Protein AF-A0A1F5B9C4-F1 (afdb_monomer_lite)

Structure (mmCIF, N/CA/C/O backbone):
data_AF-A0A1F5B9C4-F1
#
_entry.id   AF-A0A1F5B9C4-F1
#
loop_
_atom_site.group_PDB
_atom_site.id
_atom_site.type_symbol
_atom_site.label_atom_id
_atom_site.label_alt_id
_atom_site.label_comp_id
_atom_site.label_asym_id
_atom_site.label_entity_id
_atom_site.label_seq_id
_atom_site.pdbx_PDB_ins_code
_atom_site.Cartn_x
_atom_site.Cartn_y
_atom_site.Cartn_z
_atom_site.occupancy
_atom_site.B_iso_or_equiv
_atom_site.auth_seq_id
_atom_site.auth_comp_id
_atom_site.auth_asym_id
_atom_site.auth_atom_id
_atom_site.pdbx_PDB_model_num
ATOM 1 N N . MET A 1 1 ? -20.492 -10.999 38.932 1.00 61.81 1 MET A N 1
ATOM 2 C CA . MET A 1 1 ? -20.985 -9.651 39.288 1.00 61.81 1 MET A CA 1
ATOM 3 C C . MET A 1 1 ? -21.471 -8.993 38.011 1.00 61.81 1 MET A C 1
ATOM 5 O O . MET A 1 1 ? -20.747 -9.058 37.027 1.00 61.81 1 MET A O 1
ATOM 9 N N . ALA A 1 2 ? -22.691 -8.456 37.997 1.00 81.00 2 ALA A N 1
ATOM 10 C CA . ALA A 1 2 ? -23.170 -7.645 36.880 1.00 81.00 2 ALA A CA 1
ATOM 11 C C . ALA A 1 2 ? -22.576 -6.234 36.994 1.00 81.00 2 ALA A C 1
ATOM 13 O O . ALA A 1 2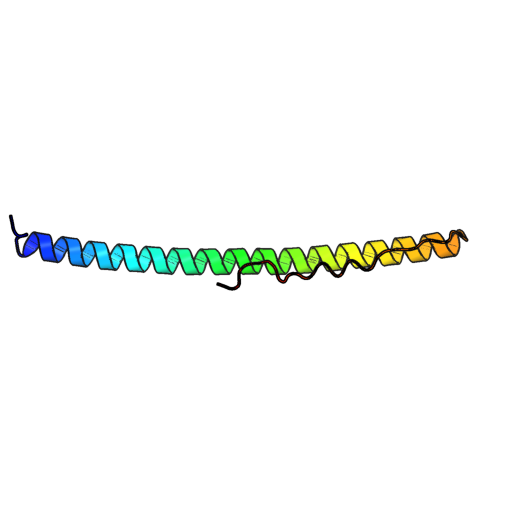 ? -22.339 -5.760 38.107 1.00 81.00 2 ALA A O 1
ATOM 14 N N . LEU A 1 3 ? -22.308 -5.595 35.856 1.00 83.19 3 LEU A N 1
ATOM 15 C CA . LEU A 1 3 ? -21.877 -4.199 35.821 1.00 83.19 3 LEU A CA 1
ATOM 16 C C . LEU A 1 3 ? -22.984 -3.305 36.388 1.00 83.19 3 LEU A C 1
ATOM 18 O O . LEU A 1 3 ? -24.167 -3.584 36.190 1.00 83.19 3 LEU A O 1
ATOM 22 N N . ASN A 1 4 ? -22.604 -2.235 37.084 1.00 93.38 4 ASN A N 1
ATOM 23 C CA . ASN A 1 4 ? -23.560 -1.187 37.430 1.00 93.38 4 ASN A CA 1
ATOM 24 C C . ASN A 1 4 ? -23.814 -0.265 36.220 1.00 93.38 4 ASN A C 1
ATOM 26 O O . ASN A 1 4 ? -23.095 -0.305 35.218 1.00 93.38 4 ASN A O 1
ATOM 30 N N . THR A 1 5 ? -24.842 0.573 36.313 1.00 89.75 5 THR A N 1
ATOM 31 C CA . THR A 1 5 ? -25.275 1.476 35.235 1.00 89.75 5 THR A CA 1
ATOM 32 C C . THR A 1 5 ? -24.174 2.427 34.760 1.00 89.75 5 THR A C 1
ATOM 34 O O . THR A 1 5 ? -24.036 2.646 33.557 1.00 89.75 5 THR A O 1
ATOM 37 N N . ASP A 1 6 ? -23.354 2.949 35.673 1.00 91.75 6 ASP A N 1
ATOM 38 C CA . ASP A 1 6 ? -22.270 3.879 35.333 1.00 91.75 6 ASP A CA 1
ATOM 39 C C . ASP A 1 6 ? -21.127 3.172 34.593 1.00 91.75 6 ASP A C 1
ATOM 41 O O . ASP A 1 6 ? -20.578 3.695 33.621 1.00 91.75 6 ASP A O 1
ATOM 45 N N . GLN A 1 7 ? -20.801 1.944 35.006 1.00 93.44 7 GLN A N 1
ATOM 46 C CA . GLN A 1 7 ? -19.836 1.091 34.320 1.00 93.44 7 GLN A CA 1
ATOM 47 C C . GLN A 1 7 ? -20.334 0.729 32.919 1.00 93.44 7 GLN A C 1
ATOM 49 O O . GLN A 1 7 ? -19.573 0.814 31.957 1.00 93.44 7 GLN A O 1
ATOM 54 N N . GLU A 1 8 ? -21.612 0.376 32.775 1.00 93.94 8 GLU A N 1
ATOM 55 C CA . GLU A 1 8 ? -22.202 0.075 31.471 1.00 93.94 8 GLU A CA 1
ATOM 56 C C . GLU A 1 8 ? -22.159 1.291 30.531 1.00 93.94 8 GLU A C 1
ATOM 58 O O . GLU A 1 8 ? -21.761 1.166 29.369 1.00 93.94 8 GLU A O 1
ATOM 63 N N . ALA A 1 9 ? -22.501 2.482 31.032 1.00 94.50 9 ALA A N 1
ATOM 64 C CA . ALA A 1 9 ? -22.428 3.723 30.266 1.00 94.50 9 ALA A CA 1
ATOM 65 C C . ALA A 1 9 ? -20.992 4.042 29.816 1.00 94.50 9 ALA A C 1
ATOM 67 O O . ALA A 1 9 ? -20.774 4.402 28.653 1.00 94.50 9 ALA A O 1
ATOM 68 N N . LEU A 1 10 ? -20.006 3.856 30.701 1.00 95.56 10 LEU A N 1
ATOM 69 C CA . LEU A 1 10 ? -18.593 4.036 30.377 1.00 95.56 10 LEU A CA 1
ATOM 70 C C . LEU A 1 10 ? -18.151 3.076 29.267 1.00 95.56 10 LEU A C 1
ATOM 72 O O . LEU A 1 10 ? -17.616 3.529 28.257 1.00 95.56 10 LEU A O 1
ATOM 76 N N . TYR A 1 11 ? -18.429 1.776 29.402 1.00 96.12 11 TYR A N 1
ATOM 77 C CA . TYR A 1 11 ? -18.050 0.791 28.387 1.00 96.12 11 TYR A CA 1
ATOM 78 C C . TYR A 1 11 ? -18.725 1.048 27.039 1.00 96.12 11 TYR A C 1
ATOM 80 O O . TYR A 1 11 ? -18.071 0.943 26.001 1.00 96.12 11 TYR A O 1
ATOM 88 N N . ARG A 1 12 ? -20.002 1.452 27.026 1.00 95.75 12 ARG A N 1
ATOM 89 C CA . ARG A 1 12 ? -20.702 1.842 25.790 1.00 95.75 12 ARG A CA 1
ATOM 90 C C . ARG A 1 12 ? -20.026 3.030 25.109 1.00 95.75 12 ARG A C 1
ATOM 92 O O . ARG A 1 12 ? -19.838 3.002 23.892 1.00 95.75 12 ARG A O 1
ATOM 99 N N . LYS A 1 13 ? -19.618 4.042 25.880 1.00 96.75 13 LYS A N 1
ATOM 100 C CA . LYS A 1 13 ? -18.880 5.200 25.361 1.00 96.75 13 LYS A CA 1
ATOM 101 C C . LYS A 1 13 ? -17.511 4.791 24.817 1.00 96.75 13 LYS A C 1
ATOM 103 O O . LYS A 1 13 ? -17.168 5.172 23.702 1.00 96.75 13 LYS A O 1
ATOM 108 N N . THR A 1 14 ? -16.763 3.967 25.551 1.00 96.81 14 THR A N 1
ATOM 109 C CA . THR A 1 14 ? -15.470 3.436 25.099 1.00 96.81 14 THR A CA 1
ATOM 110 C C . THR A 1 14 ? -15.618 2.642 23.802 1.00 96.81 14 THR A C 1
ATOM 112 O O . THR A 1 14 ? -14.855 2.863 22.869 1.00 96.81 14 THR A O 1
ATOM 115 N N . MET A 1 15 ? -16.633 1.780 23.687 1.00 97.25 15 MET A N 1
ATOM 116 C CA . MET A 1 15 ? -16.904 1.039 22.451 1.00 97.25 15 MET A CA 1
ATOM 117 C C . MET A 1 15 ? -17.197 1.960 21.264 1.00 97.25 15 MET A C 1
ATOM 119 O O . MET A 1 15 ? -16.731 1.694 20.158 1.00 97.25 15 MET A O 1
ATOM 123 N N . GLN A 1 16 ? -17.975 3.027 21.463 1.00 97.69 16 GLN A N 1
ATOM 124 C CA . GLN A 1 16 ? -18.241 4.000 20.401 1.00 97.69 16 GLN A CA 1
ATOM 125 C C . GLN A 1 16 ? -16.967 4.724 19.965 1.00 97.69 16 GLN A C 1
ATOM 127 O O . GLN A 1 16 ? -16.754 4.903 18.768 1.00 97.69 16 GLN A O 1
ATOM 132 N N . GLU A 1 17 ? -16.116 5.106 20.914 1.00 97.88 17 GLU A N 1
ATOM 133 C CA . GLU A 1 17 ? -14.862 5.793 20.618 1.00 97.88 17 GLU A CA 1
ATOM 134 C C . GLU A 1 17 ? -13.891 4.885 19.856 1.00 97.88 17 GLU A C 1
ATOM 136 O O . GLU A 1 17 ? -13.378 5.269 18.808 1.00 97.88 17 GLU A O 1
ATOM 141 N N . VAL A 1 18 ? -13.724 3.638 20.304 1.00 98.00 18 VAL A N 1
ATOM 142 C CA . VAL A 1 18 ? -12.891 2.643 19.612 1.00 98.00 18 VAL A CA 1
ATOM 143 C C . VAL A 1 18 ? -13.416 2.369 18.201 1.00 98.00 18 VAL A C 1
ATOM 145 O O . VAL A 1 18 ? -12.628 2.303 17.264 1.00 98.00 18 VAL A O 1
ATOM 148 N N . ARG A 1 19 ? -14.739 2.282 17.999 1.00 97.75 19 ARG A N 1
ATOM 149 C CA . ARG A 1 19 ? -15.323 2.136 16.651 1.00 97.75 19 ARG A CA 1
ATOM 150 C C . ARG A 1 19 ? -14.988 3.309 15.733 1.00 97.75 19 ARG A C 1
ATOM 152 O O . ARG A 1 19 ? -14.701 3.087 14.562 1.00 97.75 19 ARG A O 1
ATOM 159 N N . LYS A 1 20 ? -15.009 4.543 16.246 1.00 97.94 20 LYS A N 1
ATOM 160 C CA . LYS A 1 20 ? -14.601 5.722 15.467 1.00 97.94 20 LYS A CA 1
ATOM 161 C C . LYS A 1 20 ? -13.119 5.671 15.111 1.00 97.94 20 LYS A C 1
ATOM 163 O O . LYS A 1 20 ? -12.764 5.996 13.985 1.00 97.94 20 LYS A O 1
ATOM 168 N N . GLN A 1 21 ? -12.274 5.251 16.051 1.00 97.75 21 GLN A N 1
ATOM 169 C CA . GLN A 1 21 ? -10.837 5.107 15.813 1.00 97.75 21 GLN A CA 1
ATOM 170 C C . GLN A 1 21 ? -10.541 4.025 14.770 1.00 97.75 21 GLN A C 1
ATOM 172 O O . GLN A 1 21 ? -9.719 4.259 13.892 1.00 97.75 21 GLN A O 1
ATOM 177 N N . LEU A 1 22 ? -11.250 2.892 14.809 1.00 97.62 22 LEU A N 1
ATOM 178 C CA . LEU A 1 22 ? -11.147 1.849 13.783 1.00 97.62 22 LEU A CA 1
ATOM 179 C C . LEU A 1 22 ? -11.535 2.380 12.400 1.00 97.62 22 LEU A C 1
ATOM 181 O O . LEU A 1 22 ? -10.744 2.278 11.474 1.00 97.62 22 LEU A O 1
ATOM 185 N N . ALA A 1 23 ? -12.682 3.053 12.282 1.00 96.69 23 ALA A N 1
ATOM 186 C CA . ALA A 1 23 ? -13.101 3.636 11.006 1.00 96.69 23 ALA A CA 1
ATOM 187 C C . ALA A 1 23 ? -12.107 4.690 10.477 1.00 96.69 23 ALA A C 1
ATOM 189 O O . ALA A 1 23 ? -11.897 4.811 9.271 1.00 96.69 23 ALA A O 1
ATOM 190 N N . ALA A 1 24 ? -11.477 5.458 11.372 1.00 97.31 24 ALA A N 1
ATOM 191 C CA . ALA A 1 24 ? -10.435 6.406 10.994 1.00 97.31 24 ALA A CA 1
ATOM 192 C C . ALA A 1 24 ? -9.157 5.702 10.507 1.00 97.31 24 ALA A C 1
ATOM 194 O O . ALA A 1 24 ? -8.538 6.177 9.557 1.00 97.31 24 ALA A O 1
ATOM 195 N N . LEU A 1 25 ? -8.776 4.580 11.129 1.00 97.44 25 LEU A N 1
ATOM 196 C CA . LEU A 1 25 ? -7.656 3.752 10.680 1.00 97.44 25 LEU A CA 1
ATOM 197 C C . LEU A 1 25 ? -7.932 3.145 9.303 1.00 97.44 25 LEU A C 1
ATOM 199 O O . LEU A 1 25 ? -7.074 3.245 8.432 1.00 97.44 25 LEU A O 1
ATOM 203 N N . ASP A 1 26 ? -9.130 2.609 9.069 1.00 96.19 26 ASP A N 1
ATOM 204 C CA . ASP A 1 26 ? -9.515 2.057 7.763 1.00 96.19 26 ASP A CA 1
ATOM 205 C C . ASP A 1 26 ? -9.402 3.116 6.653 1.00 96.19 26 ASP A C 1
ATOM 207 O O . ASP A 1 26 ? -8.831 2.867 5.591 1.00 96.19 26 ASP A O 1
ATOM 211 N N . ALA A 1 27 ? -9.858 4.345 6.921 1.00 96.69 27 ALA A N 1
ATOM 212 C CA . ALA A 1 27 ? -9.731 5.454 5.977 1.00 96.69 27 ALA A CA 1
ATOM 213 C C . ALA A 1 27 ? -8.267 5.856 5.707 1.00 96.69 27 ALA A C 1
ATOM 215 O O . ALA A 1 27 ? -7.926 6.245 4.588 1.00 96.69 27 ALA A O 1
ATOM 216 N N . GLN A 1 28 ? -7.393 5.774 6.717 1.00 96.94 28 GLN A N 1
ATOM 217 C CA . GLN A 1 28 ? -5.958 6.014 6.540 1.00 96.94 28 GLN A CA 1
ATOM 218 C C . GLN A 1 28 ? -5.310 4.913 5.699 1.00 96.94 28 GLN A C 1
ATOM 220 O O . GLN A 1 28 ? -4.538 5.226 4.796 1.00 96.94 28 GLN A O 1
ATOM 225 N N . ILE A 1 29 ? -5.659 3.649 5.947 1.00 94.94 29 ILE A N 1
ATOM 226 C CA . ILE A 1 29 ? -5.163 2.506 5.174 1.00 94.94 29 ILE A CA 1
ATOM 227 C C . ILE A 1 29 ? -5.534 2.661 3.698 1.00 94.94 29 ILE A C 1
ATOM 229 O O . ILE A 1 29 ? -4.653 2.563 2.846 1.00 94.94 29 ILE A O 1
ATOM 233 N N . GLU A 1 30 ? -6.796 2.969 3.381 1.00 94.94 30 GLU A N 1
ATOM 234 C CA . GLU A 1 30 ? -7.215 3.122 1.980 1.00 94.94 30 GLU A CA 1
ATOM 235 C C . GLU A 1 30 ? -6.487 4.281 1.289 1.00 94.94 30 GLU A C 1
ATOM 237 O O . GLU A 1 30 ? -6.072 4.168 0.134 1.00 94.94 30 GLU A O 1
ATOM 242 N N . LYS A 1 31 ? -6.252 5.384 2.009 1.00 96.12 31 LYS A N 1
ATOM 243 C CA . LYS A 1 31 ? -5.471 6.508 1.485 1.00 96.12 31 LYS A CA 1
ATOM 244 C C . LYS A 1 31 ? -4.033 6.099 1.152 1.00 96.12 31 LYS A C 1
ATOM 246 O O . LYS A 1 31 ? -3.540 6.450 0.083 1.00 96.12 31 LYS A O 1
ATOM 251 N N . GLU A 1 32 ? -3.362 5.368 2.038 1.00 96.62 32 GLU A N 1
ATOM 252 C CA . GLU A 1 32 ? -1.997 4.892 1.785 1.00 96.62 32 GLU A CA 1
ATOM 253 C C . GLU A 1 32 ? -1.955 3.880 0.631 1.00 96.62 32 GLU A C 1
ATOM 255 O O . GLU A 1 32 ? -1.077 3.958 -0.229 1.00 96.62 32 GLU A O 1
ATOM 260 N N . LEU A 1 33 ? -2.941 2.979 0.537 1.00 94.62 33 LEU A N 1
ATOM 261 C CA . LEU A 1 33 ? -3.059 2.052 -0.592 1.00 94.62 33 LEU A CA 1
ATOM 262 C C . LEU A 1 33 ? -3.223 2.795 -1.920 1.00 94.62 33 LEU A C 1
ATOM 264 O O . LEU A 1 33 ? -2.610 2.408 -2.915 1.00 94.62 33 LEU A O 1
ATOM 268 N N . GLN A 1 34 ? -3.995 3.881 -1.939 1.00 94.12 34 GLN A N 1
ATOM 269 C CA . GLN A 1 34 ? -4.144 4.717 -3.125 1.00 94.12 34 GLN A CA 1
ATOM 270 C C . GLN A 1 34 ? -2.814 5.362 -3.547 1.00 94.12 34 GLN A C 1
ATOM 272 O O . GLN A 1 34 ? -2.454 5.301 -4.722 1.00 94.12 34 GLN A O 1
ATOM 277 N N . LEU A 1 35 ? -2.036 5.892 -2.597 1.00 94.88 35 LEU A N 1
ATOM 278 C CA . LEU A 1 35 ? -0.705 6.448 -2.879 1.00 94.88 35 LEU A CA 1
ATOM 279 C C . LEU A 1 35 ? 0.261 5.387 -3.421 1.00 94.88 35 LEU A C 1
ATOM 281 O O . LEU A 1 35 ? 1.038 5.653 -4.342 1.00 94.88 35 LEU A O 1
ATOM 285 N N . VAL A 1 36 ? 0.206 4.167 -2.879 1.00 95.62 36 VAL A N 1
ATOM 286 C CA . VAL A 1 36 ? 0.999 3.038 -3.380 1.00 95.62 36 VAL A CA 1
ATOM 287 C C . VAL A 1 36 ? 0.607 2.697 -4.817 1.00 95.62 36 VAL A C 1
ATOM 289 O O . VAL A 1 36 ? 1.495 2.550 -5.655 1.00 95.62 36 VAL A O 1
ATOM 292 N N . ARG A 1 37 ? -0.694 2.628 -5.131 1.00 90.62 37 ARG A N 1
ATOM 293 C CA . ARG A 1 37 ? -1.190 2.366 -6.495 1.00 90.62 37 ARG A CA 1
ATOM 294 C C . ARG A 1 37 ? -0.684 3.414 -7.489 1.00 90.62 37 ARG A C 1
ATOM 296 O O . ARG A 1 37 ? -0.170 3.051 -8.544 1.00 90.62 37 ARG A O 1
ATOM 303 N N . GLU A 1 38 ? -0.769 4.695 -7.138 1.00 93.75 38 GLU A N 1
ATOM 304 C CA . GLU A 1 38 ? -0.283 5.796 -7.982 1.00 93.75 38 GLU A CA 1
ATOM 305 C C . GLU A 1 38 ? 1.230 5.715 -8.213 1.00 93.75 38 GLU A C 1
ATOM 307 O O . GLU A 1 38 ? 1.703 5.831 -9.346 1.00 93.75 38 GLU A O 1
ATOM 312 N N . LYS A 1 39 ? 2.000 5.442 -7.155 1.00 94.94 39 LYS A N 1
ATOM 313 C CA . LYS A 1 39 ? 3.454 5.289 -7.255 1.00 94.94 39 LYS A CA 1
ATOM 314 C C . LYS A 1 39 ? 3.847 4.085 -8.111 1.00 94.94 39 LYS A C 1
ATOM 316 O O . LYS A 1 39 ? 4.788 4.185 -8.896 1.00 94.94 39 LYS A O 1
ATOM 321 N N . LEU A 1 40 ? 3.142 2.963 -7.975 1.00 93.56 40 LEU A N 1
ATOM 322 C CA . LEU A 1 40 ? 3.374 1.772 -8.792 1.00 93.56 40 LEU A CA 1
ATOM 323 C C . LEU A 1 40 ? 3.094 2.048 -10.271 1.00 93.56 40 LEU A C 1
ATOM 325 O O . LEU A 1 40 ? 3.929 1.706 -11.106 1.00 93.56 40 LEU A O 1
ATOM 329 N N . ALA A 1 41 ? 1.987 2.722 -10.589 1.00 88.81 41 ALA A N 1
ATOM 330 C CA . ALA A 1 41 ? 1.665 3.1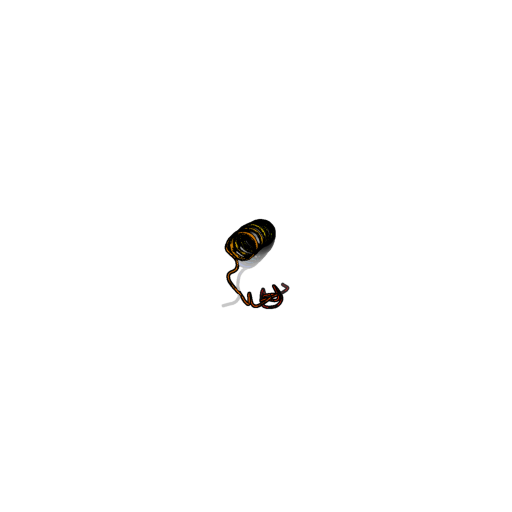01 -11.963 1.00 88.81 41 ALA A CA 1
ATOM 331 C C . ALA A 1 41 ? 2.764 3.985 -12.581 1.00 88.81 41 ALA A C 1
ATOM 333 O O . ALA A 1 41 ? 3.253 3.693 -13.673 1.00 88.81 41 ALA A O 1
ATOM 334 N N . ALA A 1 42 ? 3.228 5.002 -11.847 1.00 92.06 42 ALA A N 1
ATOM 335 C CA . ALA A 1 42 ? 4.314 5.871 -12.300 1.00 92.06 42 ALA A CA 1
ATOM 336 C C . ALA A 1 42 ? 5.631 5.101 -12.527 1.00 92.06 42 ALA A C 1
ATOM 338 O O . ALA A 1 42 ? 6.328 5.325 -13.517 1.00 92.06 42 ALA A O 1
ATOM 339 N N . LEU A 1 43 ? 5.978 4.166 -11.636 1.00 94.50 43 LEU A N 1
ATOM 340 C CA . LEU A 1 43 ? 7.176 3.334 -11.786 1.00 94.50 43 LEU A C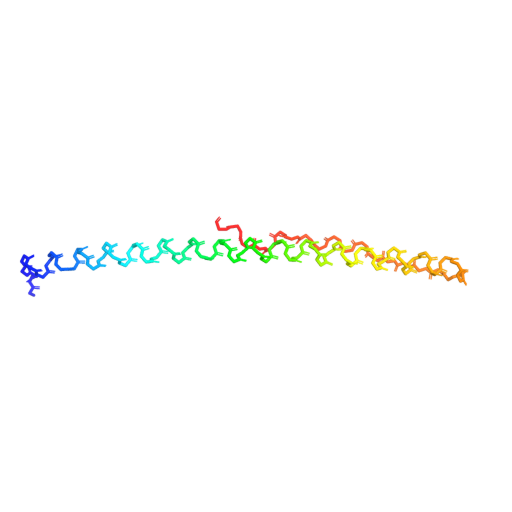A 1
ATOM 341 C C . LEU A 1 43 ? 7.080 2.391 -12.992 1.00 94.50 43 LEU A C 1
ATOM 343 O O . LEU A 1 43 ? 8.068 2.204 -13.702 1.00 94.50 43 LEU A O 1
ATOM 347 N N . GLN A 1 44 ? 5.905 1.818 -13.255 1.00 90.31 44 GLN A N 1
ATOM 348 C CA . GLN A 1 44 ? 5.686 0.972 -14.429 1.00 90.31 44 GLN A CA 1
ATOM 349 C C . GLN A 1 44 ? 5.789 1.768 -15.735 1.00 90.31 44 GLN A C 1
ATOM 351 O O . GLN A 1 44 ? 6.408 1.299 -16.692 1.00 90.31 44 GLN A O 1
ATOM 356 N N . GLU A 1 45 ? 5.265 2.993 -15.772 1.00 91.06 45 GLU A N 1
ATOM 357 C CA . GLU A 1 45 ? 5.415 3.888 -16.923 1.00 91.06 45 GLU A CA 1
ATOM 358 C C . GLU A 1 45 ? 6.889 4.246 -17.180 1.00 91.06 45 GLU A C 1
AT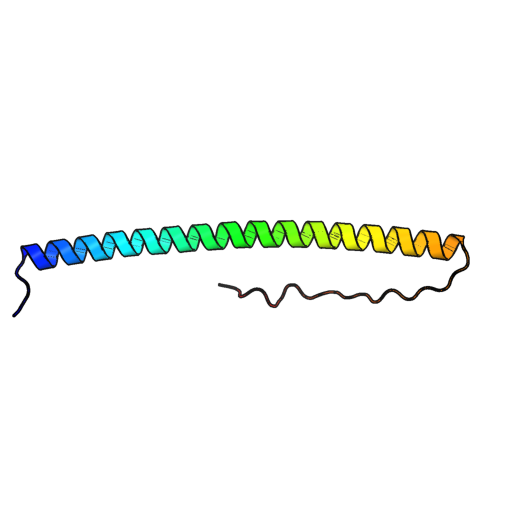OM 360 O O . GLU A 1 45 ? 7.367 4.194 -18.321 1.00 91.06 45 GLU A O 1
ATOM 365 N N . GLN A 1 46 ? 7.654 4.523 -16.120 1.00 93.81 46 GLN A N 1
ATOM 366 C CA . GLN A 1 46 ? 9.100 4.738 -16.225 1.00 93.81 46 GLN A CA 1
ATOM 367 C C . GLN A 1 46 ? 9.824 3.486 -16.734 1.00 93.81 46 GLN A C 1
ATOM 369 O O . GLN A 1 46 ? 10.632 3.584 -17.659 1.00 93.81 46 GLN A O 1
ATOM 374 N N . LYS A 1 47 ? 9.505 2.298 -16.195 1.00 91.69 47 LYS A N 1
ATOM 375 C CA . LYS A 1 47 ? 10.058 1.008 -16.656 1.00 91.69 47 LYS A CA 1
ATOM 376 C C . LYS A 1 47 ? 9.803 0.821 -18.153 1.00 91.69 47 LYS A C 1
ATOM 378 O O . LYS A 1 47 ? 10.734 0.505 -18.891 1.00 91.69 47 LYS A O 1
ATOM 383 N N . LYS A 1 48 ? 8.576 1.081 -18.618 1.00 90.69 48 LYS A N 1
ATOM 384 C CA . LYS A 1 48 ? 8.209 1.022 -20.041 1.00 90.69 48 LYS A CA 1
ATOM 385 C C . LYS A 1 48 ? 9.028 1.998 -20.886 1.00 90.69 48 LYS A C 1
ATOM 387 O O . LYS A 1 48 ? 9.538 1.616 -21.934 1.00 90.69 48 LYS A O 1
ATOM 392 N N . THR A 1 49 ? 9.199 3.231 -20.418 1.00 93.25 49 THR A N 1
ATOM 393 C CA . THR A 1 49 ? 10.012 4.239 -21.114 1.00 93.25 49 THR A CA 1
ATOM 394 C C . THR A 1 49 ? 11.456 3.767 -21.284 1.00 93.25 49 THR A C 1
ATOM 396 O O . THR A 1 49 ? 12.003 3.843 -22.383 1.00 93.25 49 THR A O 1
ATOM 399 N N . TYR A 1 50 ? 12.063 3.208 -20.234 1.00 93.88 50 TYR A N 1
ATOM 400 C CA . TYR A 1 50 ? 13.418 2.663 -20.327 1.00 93.88 50 TYR A CA 1
ATOM 401 C C . TYR A 1 50 ? 13.512 1.460 -21.267 1.00 93.88 50 TYR A C 1
ATOM 403 O O . TYR A 1 50 ? 14.470 1.388 -22.034 1.00 93.88 50 TYR A O 1
ATOM 411 N N . LYS A 1 51 ? 12.519 0.558 -21.267 1.00 91.00 51 LYS A N 1
ATOM 412 C CA . LYS A 1 51 ? 12.456 -0.552 -22.234 1.00 91.00 51 LYS A CA 1
ATOM 413 C C . LYS A 1 51 ? 12.465 -0.038 -23.677 1.00 91.00 51 LYS A C 1
ATOM 415 O O . LYS A 1 51 ? 13.281 -0.493 -24.469 1.00 91.00 51 LYS A O 1
ATOM 420 N N . LEU A 1 52 ? 11.652 0.973 -23.994 1.00 91.06 52 LEU A N 1
ATOM 421 C CA . LEU A 1 52 ? 11.612 1.572 -25.336 1.00 91.06 52 LEU A CA 1
ATOM 422 C C . LEU A 1 52 ? 12.955 2.194 -25.746 1.00 91.06 52 LEU A C 1
ATOM 424 O O . LEU A 1 52 ? 13.402 2.014 -26.879 1.00 91.06 52 LEU A O 1
ATOM 428 N N . VAL A 1 53 ? 13.614 2.913 -24.831 1.00 94.50 53 VAL A N 1
ATOM 429 C CA . VAL A 1 53 ? 14.950 3.484 -25.079 1.00 94.50 53 VAL A CA 1
ATOM 430 C C . VAL A 1 53 ? 15.971 2.378 -25.335 1.00 94.50 53 VAL A C 1
ATOM 432 O O . VAL A 1 53 ? 16.768 2.475 -26.271 1.00 94.50 53 VAL A O 1
ATOM 435 N N . LEU A 1 54 ? 15.936 1.320 -24.526 1.00 91.69 54 LEU A N 1
ATOM 436 C CA . LEU A 1 54 ? 16.828 0.178 -24.657 1.00 91.69 54 LEU A CA 1
ATOM 437 C C . LEU A 1 54 ? 16.630 -0.527 -26.007 1.00 91.69 54 LEU A C 1
ATOM 439 O O . LEU A 1 54 ? 17.602 -0.712 -26.735 1.00 91.69 54 LEU A O 1
ATOM 443 N N . GLU A 1 55 ? 15.388 -0.834 -26.386 1.00 91.44 55 GLU A N 1
ATOM 444 C CA . GLU A 1 55 ? 15.057 -1.430 -27.686 1.00 91.44 55 GLU A CA 1
ATOM 445 C C . GLU A 1 55 ? 15.497 -0.556 -28.860 1.00 91.44 55 GLU A C 1
ATOM 447 O O . GLU A 1 55 ? 16.083 -1.051 -29.823 1.00 91.44 55 GLU A O 1
ATOM 452 N N . GLY A 1 56 ? 15.223 0.750 -28.797 1.00 91.56 56 GLY A N 1
ATOM 453 C CA . GLY A 1 56 ? 15.634 1.689 -29.837 1.00 91.56 56 GLY A CA 1
ATOM 454 C C . GLY A 1 56 ? 17.153 1.722 -29.997 1.00 91.56 56 GLY A C 1
ATOM 455 O O . GLY A 1 56 ? 17.661 1.691 -31.117 1.00 91.56 56 GLY A O 1
ATOM 456 N N . THR A 1 57 ? 17.883 1.710 -28.881 1.00 95.06 57 THR A N 1
ATOM 457 C CA . THR A 1 57 ? 19.351 1.700 -28.880 1.00 95.06 57 THR A CA 1
ATOM 458 C C . THR A 1 57 ? 19.906 0.383 -29.424 1.00 95.06 57 THR A C 1
ATOM 460 O O . THR A 1 57 ? 20.812 0.402 -30.253 1.00 95.06 57 THR A O 1
ATOM 463 N N . ALA A 1 58 ? 19.337 -0.759 -29.025 1.00 93.94 58 ALA A N 1
ATOM 464 C CA . ALA A 1 58 ? 19.728 -2.074 -29.530 1.00 93.94 58 ALA A CA 1
ATOM 465 C C . ALA A 1 58 ? 19.538 -2.178 -31.052 1.00 93.94 58 ALA A C 1
ATOM 467 O O . ALA A 1 58 ? 20.459 -2.587 -31.760 1.00 93.94 58 ALA A O 1
ATOM 468 N N . LYS A 1 59 ? 18.398 -1.696 -31.571 1.00 91.62 59 LYS A N 1
ATOM 469 C CA . LYS A 1 59 ? 18.118 -1.633 -33.015 1.00 91.62 59 LYS A CA 1
ATOM 470 C C . LYS A 1 59 ? 19.143 -0.787 -33.772 1.00 91.62 59 LYS A C 1
ATOM 472 O O . LYS A 1 59 ? 19.604 -1.205 -34.829 1.00 91.62 59 LYS A O 1
ATOM 477 N N . LEU A 1 60 ? 19.535 0.372 -33.233 1.00 93.94 60 LEU A N 1
ATOM 478 C CA . LEU A 1 60 ? 20.567 1.225 -33.843 1.00 93.94 60 LEU A CA 1
ATOM 479 C C . LEU A 1 60 ? 21.952 0.562 -33.870 1.00 93.94 60 LEU A C 1
ATOM 481 O O . LEU A 1 60 ? 22.741 0.837 -34.771 1.00 93.94 60 LEU A O 1
ATOM 485 N N . LEU A 1 61 ? 22.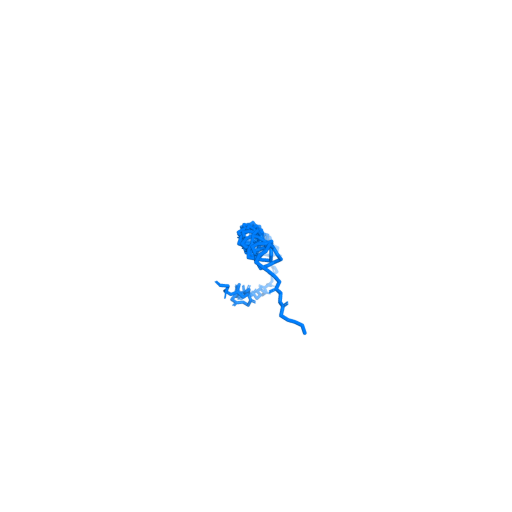240 -0.311 -32.903 1.00 95.00 61 LEU A N 1
ATOM 486 C CA . LEU A 1 61 ? 23.491 -1.068 -32.821 1.00 95.00 61 LEU A CA 1
ATOM 487 C C . LEU A 1 61 ? 23.458 -2.392 -33.604 1.00 95.00 61 LEU A C 1
ATOM 489 O O . LEU A 1 61 ? 24.476 -3.077 -33.663 1.00 95.00 61 LEU A O 1
ATOM 493 N N . GLY A 1 62 ? 22.319 -2.759 -34.201 1.00 94.00 62 GLY A N 1
ATOM 494 C CA . GLY A 1 62 ? 22.150 -4.034 -34.902 1.00 94.00 62 GLY A CA 1
ATOM 495 C C . GLY A 1 62 ? 22.127 -5.252 -33.973 1.00 94.00 62 GLY A C 1
ATOM 496 O O . GLY A 1 62 ? 22.467 -6.350 -34.404 1.00 94.00 62 GLY A O 1
ATOM 497 N N . LEU A 1 63 ? 21.765 -5.060 -32.701 1.00 93.56 63 LEU A N 1
ATOM 498 C CA . LEU A 1 63 ? 21.634 -6.132 -31.716 1.00 93.56 63 LEU A CA 1
ATOM 499 C C . LEU A 1 63 ? 20.190 -6.652 -31.704 1.00 93.56 63 LEU A C 1
ATOM 501 O O . LEU A 1 63 ? 19.249 -5.867 -31.572 1.00 93.56 63 LEU A O 1
ATOM 505 N N . GLU A 1 64 ? 20.015 -7.970 -31.808 1.00 78.69 64 GLU A N 1
ATOM 506 C CA . GLU A 1 64 ? 18.729 -8.616 -31.534 1.00 78.69 64 GLU A CA 1
ATOM 507 C C . GLU A 1 64 ? 18.494 -8.678 -30.025 1.00 78.69 64 GLU A C 1
ATOM 509 O O . GLU A 1 64 ? 19.379 -9.056 -29.254 1.00 78.69 64 GLU A O 1
ATOM 514 N N . MET A 1 65 ? 17.301 -8.271 -29.600 1.00 74.25 65 MET A N 1
ATOM 515 C CA . MET A 1 65 ? 16.938 -8.203 -28.193 1.00 74.25 65 MET A CA 1
ATOM 516 C C . MET A 1 65 ? 15.470 -8.605 -28.037 1.00 74.25 65 MET A C 1
ATOM 518 O O . MET A 1 65 ? 14.598 -7.999 -28.660 1.00 74.25 65 MET A O 1
ATOM 522 N N . GLU A 1 66 ? 15.205 -9.604 -27.200 1.00 66.94 66 GLU A N 1
ATOM 523 C CA . GLU A 1 66 ? 13.855 -9.968 -26.768 1.00 66.94 66 GLU A CA 1
ATOM 524 C C . GLU A 1 66 ? 13.623 -9.376 -25.376 1.00 66.94 66 GLU A C 1
ATOM 526 O O . GLU A 1 66 ? 14.313 -9.727 -24.418 1.00 66.94 66 GLU A O 1
ATOM 531 N N . LEU A 1 67 ? 12.682 -8.437 -25.260 1.00 68.06 67 LEU A N 1
ATOM 532 C CA . LEU A 1 67 ? 12.166 -8.016 -23.962 1.00 68.06 67 LEU A CA 1
ATOM 533 C C . LEU A 1 67 ? 10.857 -8.749 -23.713 1.00 68.06 67 LEU A C 1
ATOM 535 O O . LEU A 1 67 ? 9.924 -8.638 -24.502 1.00 68.06 67 LEU A O 1
ATOM 539 N N . GLU A 1 68 ? 10.776 -9.467 -22.597 1.00 62.91 68 GLU A N 1
ATOM 540 C CA . GLU A 1 68 ? 9.501 -10.002 -22.138 1.00 62.91 68 GLU A CA 1
ATOM 541 C C . GLU A 1 68 ? 8.584 -8.846 -21.715 1.00 62.91 68 GLU A C 1
ATOM 543 O O . GLU A 1 68 ? 8.940 -7.987 -20.888 1.00 62.91 68 GLU A O 1
ATOM 548 N N . ASP A 1 69 ? 7.378 -8.830 -22.278 1.00 58.34 69 ASP A N 1
ATOM 549 C CA . ASP A 1 69 ? 6.259 -8.038 -21.782 1.00 58.34 69 ASP A CA 1
ATOM 550 C C . ASP A 1 69 ? 5.713 -8.700 -20.518 1.00 58.34 69 ASP A C 1
ATOM 552 O O . ASP A 1 69 ? 4.675 -9.357 -20.506 1.00 58.34 69 ASP A O 1
ATOM 556 N N . GLU A 1 70 ? 6.428 -8.523 -19.412 1.00 57.09 70 GLU A N 1
ATOM 557 C CA . GLU A 1 70 ? 5.835 -8.731 -18.099 1.00 57.09 70 GLU A CA 1
ATOM 558 C C . GLU A 1 70 ? 4.820 -7.609 -17.843 1.00 57.09 70 GLU A C 1
ATOM 560 O O . GLU A 1 70 ? 5.120 -6.591 -17.210 1.00 57.09 70 GLU A O 1
ATOM 565 N N . GLU A 1 71 ? 3.597 -7.782 -18.348 1.00 53.75 71 GLU A N 1
ATOM 566 C CA . GLU A 1 71 ? 2.417 -7.198 -17.716 1.00 53.75 71 GLU A CA 1
ATOM 567 C C . GLU A 1 71 ? 2.266 -7.867 -16.343 1.00 53.75 71 GLU A C 1
ATOM 569 O O . GLU A 1 71 ? 1.478 -8.797 -16.159 1.00 53.75 71 GLU A O 1
ATOM 574 N N . GLU A 1 72 ? 3.066 -7.434 -15.364 1.00 53.62 72 GLU A N 1
ATOM 575 C CA . GLU A 1 72 ? 2.842 -7.780 -13.963 1.00 53.62 72 GLU A CA 1
ATOM 576 C C . GLU A 1 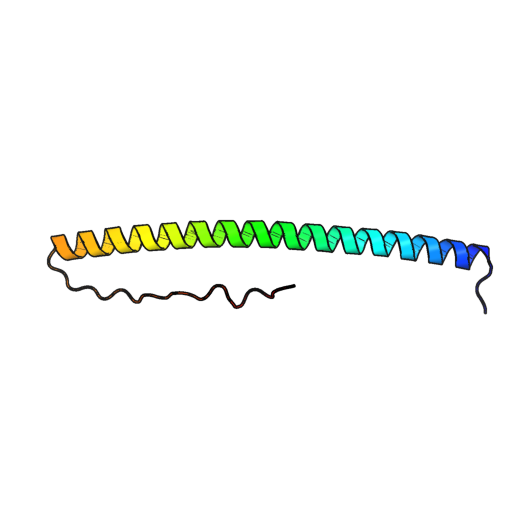72 ? 1.465 -7.238 -13.581 1.00 53.62 72 GLU A C 1
ATOM 578 O O . GLU A 1 72 ? 1.275 -6.050 -13.299 1.00 53.62 72 GLU A O 1
ATOM 583 N N . LYS A 1 73 ? 0.469 -8.125 -13.645 1.00 50.41 73 LYS A N 1
ATOM 584 C CA . LYS A 1 73 ? -0.897 -7.836 -13.242 1.00 50.41 73 LYS A CA 1
ATOM 585 C C . LYS A 1 73 ? -0.848 -7.343 -11.802 1.00 50.41 73 LYS A C 1
ATOM 587 O O . LYS A 1 73 ? -0.563 -8.101 -10.882 1.00 50.41 73 LYS A O 1
ATOM 592 N N . ILE A 1 74 ? -1.212 -6.080 -11.607 1.00 51.38 74 ILE A N 1
ATOM 593 C CA . ILE A 1 74 ? -1.392 -5.394 -10.314 1.00 51.38 74 ILE A CA 1
ATOM 594 C C . ILE A 1 74 ? -2.579 -6.016 -9.524 1.00 51.38 74 ILE A C 1
ATOM 596 O O . ILE A 1 74 ? -3.223 -5.374 -8.701 1.00 51.38 74 ILE A O 1
ATOM 600 N N . THR A 1 75 ? -2.961 -7.263 -9.810 1.00 49.19 75 THR A N 1
ATOM 601 C CA . THR A 1 75 ? -4.198 -7.891 -9.338 1.00 49.19 75 THR A CA 1
ATOM 602 C C . THR A 1 75 ? -4.076 -8.571 -7.980 1.00 49.19 75 THR A C 1
ATOM 604 O O . THR A 1 75 ? -5.111 -8.932 -7.433 1.00 49.19 75 THR A O 1
ATOM 607 N N . ASP A 1 76 ? -2.872 -8.690 -7.413 1.00 49.78 76 ASP A N 1
ATOM 608 C CA . ASP A 1 76 ? -2.663 -9.330 -6.101 1.00 49.78 76 ASP A CA 1
ATOM 609 C C . ASP A 1 76 ? -2.631 -8.354 -4.915 1.00 49.78 76 ASP A C 1
ATOM 611 O O . ASP A 1 76 ? -2.442 -8.769 -3.771 1.00 49.78 76 ASP A O 1
ATOM 615 N N . MET A 1 77 ? -2.882 -7.058 -5.134 1.00 55.59 77 MET A N 1
ATOM 616 C CA . MET A 1 77 ? -3.227 -6.191 -4.007 1.00 55.59 77 MET A CA 1
ATOM 617 C C . MET A 1 77 ? -4.640 -6.550 -3.524 1.00 55.59 77 MET A C 1
ATOM 619 O O . MET A 1 77 ? -5.570 -6.508 -4.338 1.00 55.59 77 MET A O 1
ATOM 623 N N . PRO A 1 78 ? -4.832 -6.878 -2.229 1.00 52.81 78 PRO A N 1
ATOM 624 C CA . PRO A 1 78 ? -6.152 -7.185 -1.708 1.00 52.81 78 PRO A CA 1
ATOM 625 C C . PRO A 1 78 ? -7.083 -6.011 -2.006 1.00 52.81 78 PRO A C 1
ATOM 627 O O . PRO A 1 78 ? -6.813 -4.869 -1.631 1.00 52.81 78 PRO A O 1
ATOM 630 N N . LYS A 1 79 ? -8.169 -6.294 -2.726 1.00 52.72 79 LYS A N 1
ATOM 631 C CA . LYS A 1 79 ? -9.320 -5.397 -2.773 1.00 52.72 79 LYS A CA 1
ATOM 632 C C . LYS A 1 79 ? -9.971 -5.501 -1.398 1.00 52.72 79 LYS A C 1
ATOM 634 O O . LYS A 1 79 ? -10.528 -6.553 -1.087 1.00 52.72 79 LYS A O 1
ATOM 639 N N . VAL A 1 80 ? -9.784 -4.473 -0.572 1.00 49.38 80 VAL A N 1
ATOM 640 C CA . VAL A 1 80 ? -10.543 -4.296 0.673 1.00 49.38 80 VAL A CA 1
ATOM 641 C C . VAL A 1 80 ? -11.982 -3.942 0.315 1.00 49.38 80 VAL A C 1
ATOM 643 O O . VAL A 1 80 ? -12.164 -3.163 -0.650 1.00 49.38 80 VAL A O 1
#

Sequence (80 aa):
MALNTDQEALYRKTMQEVRKQLAALDAQIEKELQLVREKLAALQEQKKTYKLVLEGTAKLLGLEMELEDEEEKITDMPKV

Foldseek 3Di:
DDDDPVRVVVVVVVVVVVVVVVVVVVVVVVVVVVVVVVVVVVVVVVVVVVVVVVVVVCVVVVHDDDDDPPPVPPPPPDPD

Radius of gyration: 26.0 Å; chains: 1; bounding box: 49×16×74 Å

pLDDT: mean 85.94, std 15.77, range [49.19, 98.0]

Secondary structure (DSSP, 8-state):
-PPPHHHHHHHHHHHHHHHHHHHHHHHHHHHHHHHHHHHHHHHHHHHHHHHHHHHHHHHHTT-----------GGGS---